Protein AF-A0A3N8LEE8-F1 (afdb_monomer_lite)

pLDDT: mean 78.78, std 14.68, range [38.88, 95.44]

Structure (mmCIF, N/CA/C/O backbone):
data_AF-A0A3N8LEE8-F1
#
_entry.id   AF-A0A3N8LEE8-F1
#
loop_
_atom_site.group_PDB
_atom_site.id
_atom_site.type_symbol
_atom_site.label_atom_id
_atom_site.label_alt_id
_atom_site.label_comp_id
_atom_site.label_asym_id
_atom_site.label_entity_id
_atom_site.label_seq_id
_atom_site.pdbx_PDB_ins_code
_atom_site.Cartn_x
_atom_site.C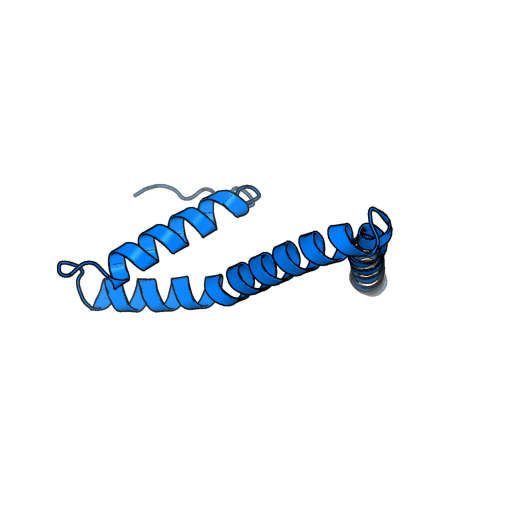artn_y
_atom_site.Cartn_z
_atom_site.occupancy
_atom_site.B_iso_or_equiv
_atom_site.auth_seq_id
_atom_site.auth_comp_id
_atom_site.auth_asym_id
_atom_site.auth_atom_id
_atom_site.pdbx_PDB_model_num
ATOM 1 N N . ARG A 1 1 ? 7.770 1.035 31.509 1.00 38.88 1 ARG A N 1
ATOM 2 C CA . ARG A 1 1 ? 7.560 2.015 30.415 1.00 38.88 1 ARG A CA 1
ATOM 3 C C . ARG A 1 1 ? 8.621 1.762 29.354 1.00 38.88 1 ARG A C 1
ATOM 5 O O . ARG A 1 1 ? 9.785 2.000 29.633 1.00 38.88 1 ARG A O 1
ATOM 12 N N . LEU A 1 2 ? 8.249 1.188 28.209 1.00 45.47 2 LEU A N 1
ATOM 13 C CA . LEU A 1 2 ? 9.185 0.937 27.110 1.00 45.47 2 LEU A CA 1
ATOM 14 C C . LEU A 1 2 ? 9.510 2.265 26.421 1.00 45.47 2 LEU A C 1
ATOM 16 O O . LEU A 1 2 ? 8.615 2.977 25.974 1.00 45.47 2 LEU A O 1
ATOM 20 N N . ILE A 1 3 ? 10.794 2.601 26.398 1.00 58.88 3 ILE A N 1
ATOM 21 C CA . ILE A 1 3 ? 11.341 3.769 25.715 1.00 58.88 3 ILE A CA 1
ATOM 22 C C . ILE A 1 3 ? 11.219 3.504 24.211 1.00 58.88 3 ILE A C 1
ATOM 24 O O . ILE A 1 3 ? 11.979 2.716 23.650 1.00 58.88 3 ILE A O 1
ATOM 28 N N . GLN A 1 4 ? 10.236 4.129 23.556 1.00 54.16 4 GLN A N 1
ATOM 29 C CA . GLN A 1 4 ? 10.176 4.166 22.097 1.00 54.16 4 GLN A CA 1
ATOM 30 C C . GLN A 1 4 ? 11.290 5.081 21.599 1.00 54.16 4 GLN A C 1
ATOM 32 O O . GLN A 1 4 ? 11.211 6.304 21.691 1.00 54.16 4 GLN A O 1
ATOM 37 N N . ARG A 1 5 ? 12.357 4.474 21.090 1.00 53.69 5 ARG A N 1
ATOM 38 C CA . ARG A 1 5 ? 13.375 5.184 20.325 1.00 53.69 5 ARG A CA 1
ATOM 39 C C . ARG A 1 5 ? 12.772 5.466 18.941 1.00 53.69 5 ARG A C 1
ATOM 41 O O . ARG A 1 5 ? 12.300 4.511 18.322 1.00 53.69 5 ARG A O 1
ATOM 48 N N . PRO A 1 6 ? 12.766 6.713 18.439 1.00 51.00 6 PRO A N 1
ATOM 49 C CA . PRO A 1 6 ? 12.350 7.004 17.075 1.00 51.00 6 PRO A CA 1
ATOM 50 C C . PRO A 1 6 ? 13.475 6.545 16.143 1.00 51.00 6 PRO A C 1
ATOM 52 O O . PRO A 1 6 ? 14.247 7.342 15.621 1.00 51.00 6 PRO A O 1
ATOM 55 N N . GLY A 1 7 ? 13.631 5.229 15.987 1.00 51.81 7 GLY A N 1
ATOM 56 C CA . GLY A 1 7 ? 14.258 4.710 14.783 1.00 51.81 7 GLY A CA 1
ATOM 57 C C . GLY A 1 7 ? 13.368 5.172 13.644 1.00 51.81 7 GLY A C 1
ATOM 58 O O . GLY A 1 7 ? 12.166 4.923 13.707 1.00 51.81 7 GLY A O 1
ATOM 59 N N . VAL A 1 8 ? 13.920 5.910 12.681 1.00 53.78 8 VAL A N 1
ATOM 60 C CA . VAL A 1 8 ? 13.222 6.252 11.437 1.00 53.78 8 VAL A CA 1
ATOM 61 C C . VAL A 1 8 ? 12.609 4.946 10.925 1.00 53.78 8 VAL A C 1
ATOM 63 O O . VAL A 1 8 ? 13.377 4.047 10.585 1.00 53.78 8 VAL A O 1
ATOM 66 N N . PRO A 1 9 ? 11.277 4.755 10.983 1.00 45.06 9 PRO A N 1
ATOM 67 C CA . PRO A 1 9 ? 10.699 3.439 10.776 1.00 45.06 9 PRO A CA 1
ATOM 68 C C . PRO A 1 9 ? 10.808 3.098 9.293 1.00 45.06 9 PRO A C 1
ATOM 70 O O . PRO A 1 9 ? 9.987 3.503 8.481 1.00 45.06 9 PRO A O 1
ATOM 73 N N . ASN A 1 10 ? 11.848 2.370 8.918 1.00 47.59 10 ASN A N 1
ATOM 74 C CA . ASN A 1 10 ? 11.995 1.770 7.596 1.00 47.59 10 ASN A CA 1
ATOM 75 C C . ASN A 1 10 ? 11.563 0.289 7.594 1.00 47.59 10 ASN A C 1
ATOM 77 O O . ASN A 1 10 ? 11.600 -0.371 6.564 1.00 47.59 10 ASN A O 1
ATOM 81 N N . THR A 1 11 ? 11.071 -0.218 8.730 1.00 48.84 11 THR A N 1
ATOM 82 C CA . THR A 1 11 ? 10.445 -1.544 8.919 1.00 48.84 11 THR A CA 1
ATOM 83 C C . THR A 1 11 ? 8.909 -1.501 8.834 1.00 48.84 11 THR A C 1
ATOM 85 O O . THR A 1 11 ? 8.208 -2.408 9.289 1.00 48.84 11 THR A O 1
ATOM 88 N N . VAL A 1 12 ? 8.369 -0.433 8.238 1.00 51.50 12 VAL A N 1
ATOM 89 C CA . VAL A 1 12 ? 6.929 -0.123 8.172 1.00 51.50 12 VAL A CA 1
ATOM 90 C C . VAL A 1 12 ? 6.122 -1.192 7.443 1.00 51.50 12 VAL A C 1
ATOM 92 O O . VAL A 1 12 ? 4.956 -1.397 7.771 1.00 51.50 12 VAL A O 1
ATOM 95 N N . MET A 1 13 ? 6.729 -1.924 6.510 1.00 67.25 13 MET A N 1
ATOM 96 C CA . MET A 1 13 ? 5.991 -2.904 5.719 1.00 67.25 13 MET A CA 1
ATOM 97 C C . MET A 1 13 ? 5.539 -4.122 6.542 1.00 67.25 13 MET A C 1
ATOM 99 O O . MET A 1 13 ? 4.471 -4.659 6.278 1.00 67.25 13 MET A O 1
ATOM 103 N N . THR A 1 14 ? 6.279 -4.520 7.581 1.00 71.88 14 THR A N 1
ATOM 104 C CA . THR A 1 14 ? 5.874 -5.635 8.459 1.00 71.88 14 THR A CA 1
ATOM 105 C C . THR A 1 14 ? 5.161 -5.135 9.714 1.00 71.88 14 THR A C 1
ATOM 107 O O . THR A 1 14 ? 4.181 -5.735 10.146 1.00 71.88 14 THR A O 1
ATOM 110 N N . GLY A 1 15 ? 5.614 -4.015 10.292 1.00 69.56 15 GLY A N 1
ATOM 111 C CA . GLY A 1 15 ? 5.049 -3.463 11.529 1.00 69.56 15 GLY A CA 1
ATOM 112 C C . GLY A 1 15 ? 3.598 -3.000 11.384 1.00 69.56 15 GLY A C 1
ATOM 113 O O . GLY A 1 15 ? 2.749 -3.414 12.172 1.00 69.56 15 GLY A O 1
ATOM 114 N N . ASN A 1 16 ? 3.294 -2.207 10.350 1.00 75.69 16 ASN A N 1
ATOM 115 C CA . ASN A 1 16 ? 1.931 -1.711 10.132 1.00 75.69 16 ASN A CA 1
ATOM 116 C C . ASN A 1 16 ? 0.978 -2.843 9.735 1.00 75.69 16 ASN A C 1
ATOM 118 O O . ASN A 1 16 ? -0.170 -2.858 10.162 1.00 75.69 16 ASN A O 1
ATOM 122 N N . VAL A 1 17 ? 1.450 -3.826 8.964 1.00 77.12 17 VAL A N 1
ATOM 123 C CA . VAL A 1 17 ? 0.617 -4.968 8.559 1.00 77.12 17 VAL A CA 1
ATOM 124 C C . VAL A 1 17 ? 0.282 -5.852 9.760 1.00 77.12 17 VAL A C 1
ATOM 126 O O . VAL A 1 17 ? -0.884 -6.186 9.958 1.00 77.12 17 VAL A O 1
ATOM 129 N N . THR A 1 18 ? 1.257 -6.164 10.618 1.00 82.06 18 THR A N 1
ATOM 130 C CA . THR A 1 18 ? 0.997 -6.907 11.862 1.00 82.06 18 THR A CA 1
ATOM 131 C C . THR A 1 18 ? 0.036 -6.146 12.774 1.00 82.06 18 THR A C 1
ATOM 133 O O . THR A 1 18 ? -0.893 -6.741 13.312 1.00 82.06 18 THR A O 1
ATOM 136 N N . GLN A 1 19 ? 0.206 -4.828 12.914 1.00 79.69 19 GLN A N 1
ATOM 137 C CA . GLN A 1 19 ? -0.715 -3.992 13.688 1.00 79.69 19 GLN A CA 1
ATOM 138 C C . GLN A 1 19 ? -2.131 -3.997 13.108 1.00 79.69 19 GLN A C 1
ATOM 140 O O . GLN A 1 19 ? -3.082 -4.115 13.869 1.00 79.69 19 GLN A O 1
ATOM 145 N N . ALA A 1 20 ? -2.284 -3.955 11.782 1.00 81.81 20 ALA A N 1
ATOM 146 C CA . ALA A 1 20 ? -3.591 -4.0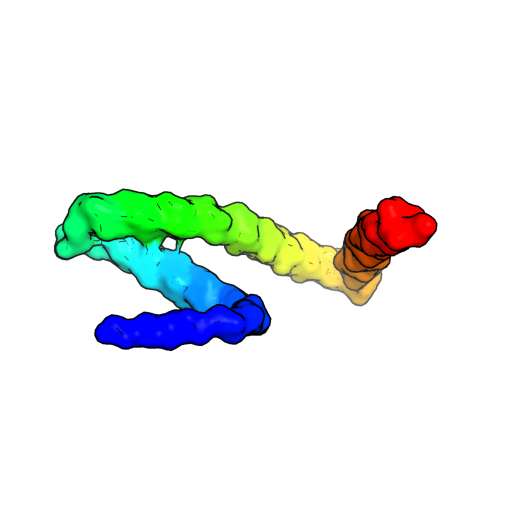55 11.140 1.00 81.81 20 ALA A CA 1
ATOM 147 C C . ALA A 1 20 ? -4.276 -5.406 11.414 1.00 81.81 20 ALA A C 1
ATOM 149 O O . ALA A 1 20 ? -5.487 -5.442 11.626 1.00 81.81 20 ALA A O 1
ATOM 150 N N . ILE A 1 21 ? -3.517 -6.507 11.445 1.00 84.81 21 ILE A N 1
ATOM 151 C CA . ILE A 1 21 ? -4.046 -7.835 11.796 1.00 84.81 21 ILE A CA 1
ATOM 152 C C . ILE A 1 21 ? -4.479 -7.872 13.267 1.00 84.81 21 ILE A C 1
ATOM 154 O O . ILE A 1 21 ? -5.572 -8.348 13.563 1.00 84.81 21 ILE A O 1
ATOM 158 N N . LEU A 1 22 ? -3.659 -7.346 14.182 1.00 85.00 22 LEU A N 1
ATOM 159 C CA . LEU A 1 22 ? -3.999 -7.272 15.607 1.00 85.00 22 LEU A CA 1
ATOM 160 C C . LEU A 1 22 ? -5.240 -6.403 15.848 1.00 85.00 22 LEU A C 1
ATOM 162 O O . LEU A 1 22 ? -6.159 -6.840 16.533 1.00 85.00 22 LEU A O 1
ATOM 166 N N . ASP A 1 23 ? -5.314 -5.233 15.208 1.00 82.38 23 ASP A N 1
ATOM 167 C CA . ASP A 1 23 ? -6.483 -4.354 15.275 1.00 82.38 23 ASP A CA 1
ATOM 168 C C . ASP A 1 23 ? -7.738 -5.071 14.738 1.00 82.38 23 ASP A C 1
ATOM 170 O O . ASP A 1 23 ? -8.817 -4.947 15.315 1.00 82.38 23 ASP A O 1
ATOM 174 N N . MET A 1 24 ? -7.622 -5.863 13.663 1.00 85.00 24 MET A N 1
ATOM 175 C CA . MET A 1 24 ? -8.732 -6.679 13.158 1.00 85.00 24 MET A CA 1
ATOM 176 C C . MET A 1 24 ? -9.172 -7.730 14.185 1.00 85.00 24 MET A C 1
ATOM 178 O O . MET A 1 24 ? -10.370 -7.877 14.417 1.00 85.00 24 MET A O 1
ATOM 182 N N . VAL A 1 25 ? -8.238 -8.437 14.826 1.00 86.50 25 VAL A N 1
ATOM 183 C CA . VAL A 1 25 ? -8.563 -9.417 15.876 1.00 86.50 25 VAL A CA 1
ATOM 184 C C . VAL A 1 25 ? -9.267 -8.738 17.050 1.00 86.50 25 VAL A C 1
ATOM 186 O O . VAL A 1 25 ? -10.312 -9.222 17.484 1.00 86.50 25 VAL A O 1
ATOM 189 N N . ASP A 1 26 ? -8.779 -7.582 17.500 1.00 84.62 26 ASP A N 1
ATOM 190 C CA . ASP A 1 26 ? -9.405 -6.799 18.572 1.00 84.62 26 ASP A CA 1
ATOM 191 C C . ASP A 1 26 ? -10.826 -6.334 18.198 1.00 84.62 26 ASP A C 1
ATOM 193 O O . ASP A 1 26 ? -11.714 -6.295 19.056 1.00 84.62 26 ASP A O 1
ATOM 197 N N . ILE A 1 27 ? -11.077 -6.044 16.915 1.00 81.75 27 ILE A N 1
ATOM 198 C CA . ILE A 1 27 ? -12.402 -5.698 16.376 1.00 81.75 27 ILE A CA 1
ATOM 199 C C . ILE A 1 27 ? -13.340 -6.906 16.275 1.00 81.75 27 ILE A C 1
ATOM 201 O O . ILE A 1 27 ? -14.553 -6.717 16.264 1.00 81.75 27 ILE A O 1
ATOM 205 N N . VAL A 1 28 ? -12.857 -8.141 16.173 1.00 87.31 28 VAL A N 1
ATOM 206 C CA . VAL A 1 28 ? -13.740 -9.320 16.038 1.00 87.31 28 VAL A CA 1
ATOM 207 C C . VAL A 1 28 ? -13.915 -10.042 17.377 1.00 87.31 28 VAL A C 1
ATOM 209 O O . VAL A 1 28 ? -14.976 -10.607 17.634 1.00 87.31 28 VAL A O 1
ATOM 212 N N . SER A 1 29 ? -12.936 -9.949 18.277 1.00 87.31 29 SER A N 1
ATOM 213 C CA . SER A 1 29 ? -12.931 -10.663 19.554 1.00 87.31 29 SER A CA 1
ATOM 214 C C . SER A 1 29 ? -13.995 -10.142 20.532 1.00 87.31 29 SER A C 1
ATOM 216 O O . SER A 1 29 ? -14.094 -8.941 20.796 1.00 87.31 29 SER A O 1
ATOM 218 N N . ALA A 1 30 ? -14.808 -11.053 21.077 1.00 73.31 30 ALA A N 1
ATOM 219 C CA . ALA A 1 30 ? -15.952 -10.737 21.941 1.00 73.31 30 ALA A CA 1
ATOM 220 C C . ALA A 1 30 ? -15.559 -10.232 23.346 1.00 73.31 30 ALA A C 1
ATOM 222 O O . ALA A 1 30 ? -16.389 -9.655 24.038 1.00 73.31 30 ALA A O 1
ATOM 223 N N . GLY A 1 31 ? -14.305 -10.441 23.764 1.00 79.06 31 GLY A N 1
ATOM 224 C CA . GLY A 1 31 ? -13.785 -10.012 25.070 1.00 79.06 31 GLY A CA 1
ATOM 225 C C . GLY A 1 31 ? -13.118 -8.632 25.081 1.00 79.06 31 GLY A C 1
ATOM 226 O O . GLY A 1 31 ? -12.635 -8.199 26.125 1.00 79.06 31 GLY A O 1
ATOM 227 N N . THR A 1 32 ? -13.041 -7.946 23.938 1.00 81.06 32 THR A N 1
ATOM 228 C CA . THR A 1 32 ? -12.344 -6.659 23.824 1.00 81.06 32 THR A CA 1
ATOM 229 C C . THR A 1 32 ? -13.207 -5.522 24.361 1.00 81.06 32 THR A C 1
ATOM 231 O O . THR A 1 32 ? -14.329 -5.327 23.900 1.00 81.06 32 THR A O 1
ATOM 234 N N . ALA A 1 33 ? -12.664 -4.723 25.285 1.00 84.12 33 ALA A N 1
ATOM 235 C CA . ALA A 1 33 ? -13.336 -3.527 25.790 1.00 84.12 33 ALA A CA 1
ATOM 236 C C . ALA A 1 33 ? -13.676 -2.542 24.654 1.00 84.12 33 ALA A C 1
ATOM 238 O O . ALA A 1 33 ? -12.852 -2.299 23.765 1.00 84.12 33 ALA A O 1
ATOM 239 N N . ASP A 1 34 ? -14.853 -1.914 24.712 1.00 79.50 34 ASP A N 1
ATOM 240 C CA . ASP A 1 34 ? -15.363 -1.043 23.639 1.00 79.50 34 ASP A CA 1
ATOM 241 C C . ASP A 1 34 ? -14.416 0.113 23.280 1.00 79.50 34 ASP A C 1
ATOM 243 O O . ASP A 1 34 ? -14.275 0.476 22.110 1.00 79.50 34 ASP A O 1
ATOM 247 N N . SER A 1 35 ? -13.702 0.660 24.269 1.00 80.62 35 SER A N 1
ATOM 248 C CA . SER A 1 35 ? -12.707 1.721 24.064 1.00 80.62 35 SER A CA 1
ATOM 249 C C . SER A 1 35 ? -11.503 1.258 23.234 1.00 80.62 35 SER A C 1
ATOM 251 O O . SER A 1 35 ? -11.003 2.007 22.391 1.00 80.62 35 SER A O 1
ATOM 253 N N . VAL A 1 36 ? -11.064 0.012 23.425 1.00 78.19 36 VAL A N 1
ATOM 254 C CA . VAL A 1 36 ? -9.961 -0.610 22.678 1.00 78.19 36 VAL A CA 1
ATOM 255 C C . VAL A 1 36 ? -10.416 -0.939 21.258 1.00 78.19 36 VAL A C 1
ATOM 257 O O . VAL A 1 36 ? -9.732 -0.597 20.294 1.00 78.19 36 VAL A O 1
ATOM 260 N N . ARG A 1 37 ? -11.624 -1.491 21.113 1.00 81.12 37 ARG A N 1
ATOM 261 C CA . ARG A 1 37 ? -12.249 -1.805 19.821 1.00 81.12 37 ARG A CA 1
ATOM 262 C C . ARG A 1 37 ? -12.448 -0.558 18.947 1.00 81.12 37 ARG A C 1
ATOM 264 O O . ARG A 1 37 ? -12.169 -0.593 17.746 1.00 81.12 37 ARG A O 1
ATOM 271 N N . ALA A 1 38 ? -12.883 0.560 19.530 1.00 80.88 38 ALA A N 1
ATOM 272 C CA . ALA A 1 38 ? -13.034 1.828 18.812 1.00 80.88 38 ALA A CA 1
ATOM 273 C C . ALA A 1 38 ? -11.683 2.386 18.324 1.00 80.88 38 ALA A C 1
ATOM 275 O O . ALA A 1 38 ? -11.565 2.819 17.173 1.00 80.88 38 ALA A O 1
ATOM 276 N N . ALA A 1 39 ? -10.650 2.333 19.172 1.00 81.31 39 ALA A N 1
ATOM 277 C CA . ALA A 1 39 ? -9.302 2.768 18.815 1.00 81.31 39 ALA A CA 1
ATOM 278 C C . ALA A 1 39 ? -8.682 1.891 17.710 1.00 81.31 39 ALA A C 1
ATOM 280 O O . ALA A 1 39 ? -8.116 2.432 16.755 1.00 81.31 39 ALA A O 1
ATOM 281 N N . ALA A 1 40 ? -8.843 0.568 17.803 1.00 80.25 40 ALA A N 1
ATOM 282 C CA . ALA A 1 40 ? -8.409 -0.391 16.788 1.00 80.25 40 ALA A CA 1
ATOM 283 C C . ALA A 1 40 ? -9.090 -0.118 15.438 1.00 80.25 40 ALA A C 1
ATOM 285 O O . ALA A 1 40 ? -8.424 0.011 14.412 1.00 80.25 40 ALA A O 1
ATOM 286 N N . ARG A 1 41 ? -10.412 0.105 15.423 1.00 80.75 41 ARG A N 1
ATOM 287 C CA . ARG A 1 41 ? -11.154 0.411 14.187 1.00 80.75 41 ARG A CA 1
ATOM 288 C C . ARG A 1 41 ? -10.700 1.708 13.522 1.00 80.75 41 ARG A C 1
ATOM 290 O O . ARG A 1 41 ? -10.589 1.760 12.297 1.00 80.75 41 ARG A O 1
ATOM 297 N N . ALA A 1 42 ? -10.395 2.736 14.311 1.00 82.25 42 ALA A N 1
ATOM 298 C CA . ALA A 1 42 ? -9.869 3.996 13.791 1.00 82.25 42 ALA A CA 1
ATOM 299 C C . ALA A 1 42 ? -8.463 3.845 13.178 1.00 82.25 42 ALA A C 1
ATOM 301 O O . ALA A 1 42 ? -8.147 4.522 12.199 1.00 82.25 42 ALA A O 1
ATOM 302 N N . ARG A 1 43 ? -7.612 2.975 13.735 1.00 79.19 43 ARG A N 1
ATOM 303 C CA . ARG A 1 43 ? -6.265 2.690 13.209 1.00 79.19 43 ARG A CA 1
ATOM 304 C C . ARG A 1 43 ? -6.316 1.806 11.971 1.00 79.19 43 ARG A C 1
ATOM 306 O O . ARG A 1 43 ? -5.753 2.178 10.942 1.00 79.19 43 ARG A O 1
ATOM 313 N N . PHE A 1 44 ? -7.072 0.716 12.033 1.00 82.00 44 PHE A N 1
ATOM 314 C CA . PHE A 1 44 ? -7.315 -0.179 10.908 1.00 82.00 44 PHE A CA 1
ATOM 315 C C . PHE A 1 44 ? -7.890 0.576 9.700 1.00 82.00 44 PHE A C 1
ATOM 317 O O . PHE A 1 44 ? -7.406 0.429 8.578 1.00 82.00 44 PHE A O 1
ATOM 324 N N . GLY A 1 45 ? -8.841 1.486 9.938 1.00 80.31 45 GLY A N 1
ATOM 325 C CA . GLY A 1 45 ? -9.407 2.350 8.901 1.00 80.31 45 GLY A CA 1
ATOM 326 C C . GLY A 1 45 ? -8.385 3.257 8.205 1.00 80.31 45 GLY A C 1
ATOM 327 O O . GLY A 1 45 ? -8.537 3.528 7.019 1.00 80.31 45 GLY A O 1
ATOM 328 N N . LYS A 1 46 ? -7.316 3.686 8.891 1.00 80.19 46 LYS A N 1
ATOM 329 C CA . LYS A 1 46 ? -6.232 4.487 8.286 1.00 80.19 46 LYS A CA 1
ATOM 330 C C . LYS A 1 46 ? -5.277 3.645 7.442 1.00 80.19 46 LYS A C 1
ATOM 332 O O . LYS A 1 46 ? -4.677 4.169 6.510 1.00 80.19 46 LYS A O 1
ATOM 337 N N . MET A 1 47 ? -5.129 2.360 7.760 1.00 80.50 47 MET A N 1
ATOM 338 C CA . MET A 1 47 ? -4.273 1.436 7.007 1.00 80.50 47 MET A CA 1
ATOM 339 C C . MET A 1 47 ? -4.984 0.843 5.785 1.00 80.50 47 MET A C 1
ATOM 341 O O . MET A 1 47 ? -4.333 0.531 4.788 1.00 80.50 47 MET A O 1
ATOM 345 N N . MET A 1 48 ? -6.317 0.753 5.822 1.00 81.62 48 MET A N 1
ATOM 346 C CA . MET A 1 48 ? -7.130 0.165 4.755 1.00 81.62 48 MET A CA 1
ATOM 347 C C . MET A 1 48 ? -6.860 0.732 3.353 1.00 81.62 48 MET A C 1
ATOM 349 O O . MET A 1 48 ? -6.703 -0.071 2.435 1.00 81.62 48 MET A O 1
ATOM 353 N N . PRO A 1 49 ? -6.766 2.063 3.139 1.00 84.00 49 PRO A N 1
ATOM 354 C CA . PRO A 1 49 ? -6.550 2.605 1.801 1.00 84.00 49 PRO A CA 1
ATOM 355 C C . PRO A 1 49 ? -5.230 2.128 1.192 1.00 84.00 49 PRO A C 1
ATOM 357 O O . PRO A 1 49 ? -5.191 1.785 0.015 1.00 84.00 49 PRO A O 1
ATOM 360 N N . ALA A 1 50 ? -4.168 2.037 2.000 1.00 83.50 50 ALA A N 1
ATOM 361 C CA . ALA A 1 50 ? -2.870 1.540 1.554 1.00 83.50 50 ALA A CA 1
ATOM 362 C C . ALA A 1 50 ? -2.920 0.041 1.213 1.00 83.50 50 ALA A C 1
ATOM 364 O O . ALA A 1 50 ? -2.400 -0.368 0.177 1.00 83.50 50 ALA A O 1
ATOM 365 N N . ILE A 1 51 ? -3.590 -0.766 2.045 1.00 83.19 51 ILE A N 1
ATOM 366 C CA . ILE A 1 51 ? -3.774 -2.208 1.807 1.00 83.19 51 ILE A CA 1
ATOM 367 C C . ILE A 1 51 ? -4.559 -2.444 0.510 1.00 83.19 51 ILE A C 1
ATOM 369 O O . ILE A 1 51 ? -4.151 -3.250 -0.325 1.00 83.19 51 ILE A O 1
ATOM 373 N N . VAL A 1 52 ? -5.661 -1.716 0.318 1.00 87.31 52 VAL A N 1
ATOM 374 C CA . VAL A 1 52 ? -6.513 -1.829 -0.874 1.00 87.31 52 VAL A CA 1
ATOM 375 C C . VAL A 1 52 ? -5.767 -1.369 -2.124 1.00 87.31 52 VAL A C 1
ATOM 377 O O . VAL A 1 52 ? -5.777 -2.080 -3.126 1.00 87.31 52 VAL A O 1
ATOM 380 N N . ALA A 1 53 ? -5.070 -0.231 -2.071 1.00 88.69 53 ALA A N 1
ATOM 381 C CA . ALA A 1 53 ? -4.278 0.260 -3.196 1.00 88.69 53 ALA A CA 1
ATOM 382 C C . ALA A 1 53 ? -3.179 -0.735 -3.597 1.00 88.69 53 ALA A C 1
ATOM 384 O O . ALA A 1 53 ? -2.995 -1.001 -4.785 1.00 88.69 53 ALA A O 1
ATOM 385 N N . PHE A 1 54 ? -2.493 -1.334 -2.618 1.00 86.19 54 PHE A N 1
ATOM 386 C CA . PHE A 1 54 ? -1.498 -2.373 -2.873 1.00 86.19 54 PHE A CA 1
ATOM 387 C C . PHE A 1 54 ? -2.120 -3.611 -3.523 1.00 86.19 54 PHE A C 1
ATOM 389 O O . PHE A 1 54 ? -1.613 -4.085 -4.537 1.00 86.19 54 PHE A O 1
ATOM 396 N N . ALA A 1 55 ? -3.232 -4.114 -2.980 1.00 89.12 55 ALA A N 1
ATOM 397 C CA . ALA A 1 55 ? -3.913 -5.284 -3.525 1.00 89.12 55 ALA A CA 1
ATOM 398 C C . ALA A 1 55 ? -4.370 -5.050 -4.975 1.00 89.12 55 ALA A C 1
ATOM 400 O O . ALA A 1 55 ? -4.127 -5.890 -5.841 1.00 89.12 55 ALA A O 1
ATOM 401 N N . ILE A 1 56 ? -4.958 -3.883 -5.260 1.00 94.38 56 ILE A N 1
ATOM 402 C CA . ILE A 1 56 ? -5.349 -3.485 -6.619 1.00 94.38 56 ILE A CA 1
ATOM 403 C C . ILE A 1 56 ? -4.120 -3.408 -7.528 1.00 94.38 56 ILE A C 1
ATOM 405 O O . ILE A 1 56 ? -4.143 -3.970 -8.620 1.00 94.38 56 ILE A O 1
ATOM 409 N N . GLY A 1 57 ? -3.038 -2.766 -7.080 1.00 91.69 57 GLY A N 1
ATOM 410 C CA . GLY A 1 57 ? -1.793 -2.664 -7.843 1.00 91.69 57 GLY A CA 1
ATOM 411 C C . GLY A 1 57 ? -1.171 -4.028 -8.151 1.00 91.69 57 GLY A C 1
ATOM 412 O O . GLY A 1 57 ? -0.730 -4.260 -9.274 1.00 91.69 57 GLY A O 1
ATOM 413 N N . ALA A 1 58 ? -1.194 -4.958 -7.195 1.00 91.94 58 ALA A N 1
ATOM 414 C CA . ALA A 1 58 ? -0.689 -6.316 -7.373 1.00 91.94 58 ALA A CA 1
ATOM 415 C C . ALA A 1 58 ? -1.522 -7.109 -8.391 1.00 91.94 58 ALA A C 1
ATOM 417 O O . ALA A 1 58 ? -0.961 -7.727 -9.297 1.00 91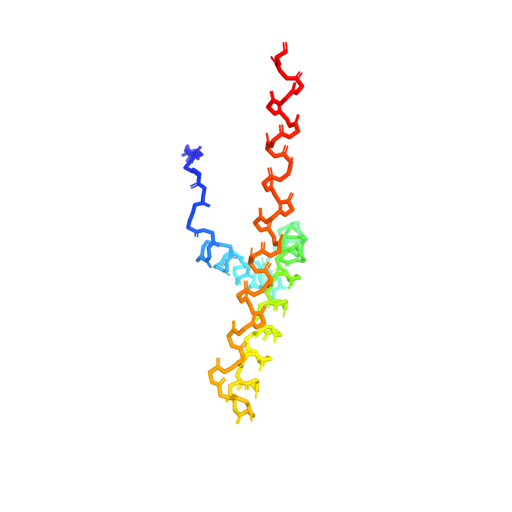.94 58 ALA A O 1
ATOM 418 N N . VAL A 1 59 ? -2.855 -7.051 -8.290 1.00 95.44 59 VAL A N 1
ATOM 419 C CA . VAL A 1 59 ? -3.763 -7.701 -9.251 1.00 95.44 59 VAL A CA 1
ATOM 420 C C . VAL A 1 59 ? -3.601 -7.091 -10.642 1.00 95.44 59 VAL A C 1
ATOM 422 O O . VAL A 1 59 ? -3.445 -7.822 -11.619 1.00 95.44 59 VAL A O 1
ATOM 425 N N . ALA A 1 60 ? -3.570 -5.761 -10.741 1.00 93.62 60 ALA A N 1
ATOM 426 C CA . ALA A 1 60 ? -3.349 -5.060 -12.001 1.00 93.62 60 ALA A CA 1
ATOM 427 C C . ALA A 1 60 ? -1.986 -5.411 -12.616 1.00 93.62 60 ALA A C 1
ATOM 429 O O . ALA A 1 60 ? -1.908 -5.645 -13.818 1.00 93.62 60 ALA A O 1
ATOM 430 N N . GLY A 1 61 ? -0.929 -5.515 -11.805 1.00 91.88 61 GLY A N 1
ATOM 431 C CA . GLY A 1 61 ? 0.399 -5.940 -12.247 1.00 91.88 61 GLY A CA 1
ATOM 432 C C . GLY A 1 61 ? 0.420 -7.382 -12.755 1.00 91.88 61 GLY A C 1
ATOM 433 O O . GLY A 1 61 ? 0.985 -7.645 -13.814 1.00 91.88 61 GLY A O 1
ATOM 434 N N . ALA A 1 62 ? -0.248 -8.305 -12.057 1.00 93.38 62 ALA A N 1
ATOM 435 C CA . ALA A 1 62 ? -0.369 -9.698 -12.485 1.00 93.38 62 ALA A CA 1
ATOM 436 C C . ALA A 1 62 ? -1.126 -9.826 -13.819 1.00 93.38 62 ALA A C 1
ATOM 438 O O . ALA A 1 62 ? -0.670 -10.522 -14.729 1.00 93.38 62 ALA A O 1
ATOM 439 N N . LEU A 1 63 ? -2.249 -9.114 -13.964 1.00 94.81 63 LEU A N 1
ATOM 440 C CA . LEU A 1 63 ? -3.017 -9.064 -15.213 1.00 94.81 63 LEU A CA 1
ATOM 441 C C . LEU A 1 63 ? -2.222 -8.386 -16.337 1.00 94.81 63 LEU A C 1
ATOM 443 O O . LEU A 1 63 ? -2.163 -8.901 -17.452 1.00 94.81 63 LE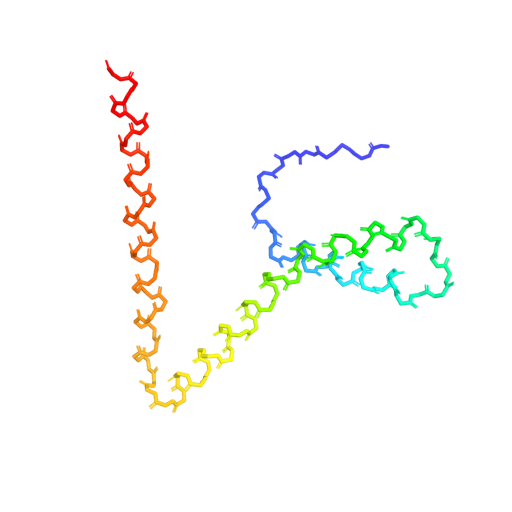U A O 1
ATOM 447 N N . GLY A 1 64 ? -1.549 -7.274 -16.040 1.00 92.50 64 GLY A N 1
ATOM 448 C CA . GLY A 1 64 ? -0.668 -6.581 -16.975 1.00 92.50 64 GLY A CA 1
ATOM 449 C C . GLY A 1 64 ? 0.434 -7.503 -17.487 1.00 92.50 64 GLY A C 1
ATOM 450 O O . GLY A 1 64 ? 0.599 -7.657 -18.694 1.00 92.50 64 GLY A O 1
ATOM 451 N N . PHE A 1 65 ? 1.124 -8.210 -16.592 1.00 92.69 65 PHE A N 1
ATOM 452 C CA . PHE A 1 65 ? 2.138 -9.183 -16.987 1.00 92.69 65 PHE A CA 1
ATOM 453 C C . PHE A 1 65 ? 1.549 -10.315 -17.837 1.00 92.69 65 PHE A C 1
ATOM 455 O O . PHE A 1 65 ? 2.140 -10.714 -18.839 1.00 92.69 65 PHE A O 1
ATOM 462 N N . ARG A 1 66 ? 0.350 -10.802 -17.499 1.00 94.38 66 ARG A N 1
ATOM 463 C CA . ARG A 1 66 ? -0.320 -11.861 -18.265 1.00 94.38 66 ARG A CA 1
ATOM 464 C C . ARG A 1 66 ? -0.658 -11.454 -19.704 1.00 94.38 66 ARG A C 1
ATOM 466 O O . ARG A 1 66 ? -0.647 -12.332 -20.573 1.00 94.38 66 ARG A O 1
ATOM 473 N N . HIS A 1 67 ? -0.987 -10.183 -19.943 1.00 92.69 67 HIS A N 1
ATOM 474 C CA . HIS A 1 67 ? -1.452 -9.683 -21.244 1.00 92.69 67 HIS A CA 1
ATOM 475 C C . HIS A 1 67 ? -0.356 -9.033 -22.097 1.00 92.69 67 HIS A C 1
ATOM 477 O O . HIS A 1 67 ? -0.341 -9.241 -23.307 1.00 92.69 67 HIS A O 1
ATOM 483 N N . ILE A 1 68 ? 0.549 -8.262 -21.489 1.00 93.12 68 ILE A N 1
ATOM 484 C CA . ILE A 1 68 ? 1.589 -7.491 -22.195 1.00 93.12 68 ILE A CA 1
ATOM 485 C C . ILE A 1 68 ? 3.015 -7.846 -21.736 1.00 93.12 68 ILE A C 1
ATOM 487 O O . ILE A 1 68 ? 3.988 -7.245 -22.191 1.00 93.12 68 ILE A O 1
ATOM 491 N N . GLY A 1 69 ? 3.169 -8.847 -20.862 1.00 90.69 69 GLY A N 1
ATOM 492 C CA . GLY A 1 69 ? 4.468 -9.344 -20.414 1.00 90.69 69 GLY A CA 1
ATOM 493 C C . GLY A 1 69 ? 5.255 -8.304 -19.620 1.00 90.69 69 GLY A C 1
ATOM 494 O O . GLY A 1 69 ? 4.707 -7.526 -18.839 1.00 90.69 69 GLY A O 1
ATOM 495 N N . PHE A 1 70 ? 6.568 -8.267 -19.844 1.00 89.50 70 PHE A N 1
ATOM 496 C CA . PHE A 1 70 ? 7.470 -7.329 -19.171 1.00 89.50 70 PHE A CA 1
ATOM 497 C C . PHE A 1 70 ? 7.174 -5.853 -19.474 1.00 89.50 70 PHE A C 1
ATOM 499 O O . PHE A 1 70 ? 7.553 -4.995 -18.682 1.00 89.50 70 PHE A O 1
ATOM 506 N N . TRP A 1 71 ? 6.444 -5.532 -20.547 1.00 90.81 71 TRP A N 1
ATOM 507 C CA . TRP A 1 71 ? 6.056 -4.149 -20.846 1.00 90.81 71 TRP A CA 1
ATOM 508 C C . TRP A 1 71 ? 5.175 -3.522 -19.756 1.00 90.81 71 TRP A C 1
ATOM 510 O O . TRP A 1 71 ? 5.181 -2.302 -19.600 1.00 90.81 71 TRP A O 1
ATOM 520 N N . ALA A 1 72 ? 4.498 -4.333 -18.933 1.00 89.81 72 ALA A N 1
ATOM 521 C CA . ALA A 1 72 ? 3.751 -3.857 -17.770 1.00 89.81 72 ALA A CA 1
ATOM 522 C C . ALA A 1 72 ? 4.620 -3.087 -16.755 1.00 89.81 72 ALA A C 1
ATOM 524 O O . ALA A 1 72 ? 4.087 -2.260 -16.019 1.00 89.81 72 ALA A O 1
ATOM 525 N N . LEU A 1 73 ? 5.944 -3.303 -16.737 1.00 90.19 73 LEU A N 1
ATOM 526 C CA . LEU A 1 73 ? 6.886 -2.579 -15.871 1.00 90.19 73 LEU A CA 1
ATOM 527 C C . LEU A 1 73 ? 7.083 -1.112 -16.269 1.00 90.19 73 LEU A C 1
ATOM 529 O O . LEU A 1 73 ? 7.523 -0.322 -15.434 1.00 90.19 73 LEU A O 1
ATOM 533 N N . LEU A 1 74 ? 6.729 -0.717 -17.496 1.00 92.94 74 LEU A N 1
ATOM 534 C CA . LEU A 1 74 ? 6.799 0.690 -17.889 1.00 92.94 74 LEU A CA 1
ATOM 535 C C . LEU A 1 74 ? 5.850 1.554 -17.060 1.00 92.94 74 LEU A C 1
ATOM 537 O O . LEU A 1 74 ? 6.220 2.658 -16.685 1.00 92.94 74 LEU A O 1
ATOM 541 N N . ALA A 1 75 ? 4.665 1.047 -16.712 1.00 92.00 75 ALA A N 1
ATOM 542 C CA . ALA A 1 75 ? 3.705 1.793 -15.902 1.00 92.00 75 ALA A CA 1
ATOM 543 C C . ALA A 1 75 ? 4.277 2.210 -14.525 1.00 92.00 75 ALA A C 1
ATOM 545 O O . ALA A 1 75 ? 4.317 3.413 -14.251 1.00 92.00 75 ALA A O 1
ATOM 546 N N . PRO A 1 76 ? 4.780 1.292 -13.668 1.00 91.88 76 PRO A N 1
ATOM 547 C CA . PRO A 1 76 ? 5.411 1.684 -12.412 1.00 91.88 76 PRO A CA 1
ATOM 548 C C . PRO A 1 76 ? 6.716 2.466 -12.622 1.00 91.88 76 PRO A C 1
ATOM 550 O O . PRO A 1 76 ? 6.983 3.382 -11.848 1.00 91.88 76 PRO A O 1
ATOM 553 N N . ALA A 1 77 ? 7.505 2.185 -13.667 1.00 93.12 77 ALA A N 1
ATOM 554 C CA . ALA A 1 77 ? 8.724 2.949 -13.951 1.00 93.12 77 ALA A CA 1
ATOM 555 C C . ALA A 1 77 ? 8.424 4.423 -14.284 1.00 93.12 77 ALA A C 1
ATOM 557 O O . ALA A 1 77 ? 9.042 5.324 -13.717 1.00 93.12 77 ALA A O 1
ATOM 558 N N . CYS A 1 78 ? 7.437 4.679 -15.146 1.00 94.88 78 CYS A N 1
ATOM 559 C CA . CYS A 1 78 ? 6.980 6.027 -15.476 1.00 94.88 78 CYS A CA 1
ATOM 560 C C . CYS A 1 78 ? 6.388 6.737 -14.254 1.00 94.88 78 CYS A C 1
ATOM 562 O O . CYS A 1 78 ? 6.672 7.914 -14.047 1.00 94.88 78 CYS A O 1
ATOM 564 N N . ALA A 1 79 ? 5.620 6.033 -13.415 1.00 92.25 79 ALA A N 1
ATOM 565 C CA . ALA A 1 79 ? 5.085 6.601 -12.178 1.00 92.25 79 ALA A CA 1
ATOM 566 C C . ALA A 1 79 ? 6.200 7.029 -11.205 1.00 92.25 79 ALA A C 1
ATOM 568 O O . ALA A 1 79 ? 6.136 8.119 -10.639 1.00 92.25 79 ALA A O 1
ATOM 569 N N . LEU A 1 80 ? 7.245 6.210 -11.042 1.00 92.62 80 LEU A N 1
ATOM 570 C CA . LEU A 1 80 ? 8.408 6.551 -10.217 1.00 92.62 80 LEU A CA 1
ATOM 571 C C . LEU A 1 80 ? 9.197 7.730 -10.796 1.00 92.62 80 LEU A C 1
ATOM 573 O O . LEU A 1 80 ? 9.563 8.634 -10.049 1.00 92.62 80 LEU A O 1
ATOM 577 N N . ALA A 1 81 ? 9.422 7.753 -12.111 1.00 94.50 81 ALA A N 1
ATOM 578 C CA . ALA A 1 81 ? 10.098 8.865 -12.780 1.00 94.50 81 ALA A CA 1
ATOM 579 C C . ALA A 1 81 ? 9.322 10.181 -12.613 1.00 94.50 81 ALA A C 1
ATOM 581 O O . ALA A 1 81 ? 9.912 11.215 -12.304 1.00 94.50 81 ALA A O 1
ATOM 582 N N . TRP A 1 82 ? 7.995 10.127 -12.749 1.00 95.44 82 TRP A N 1
ATOM 583 C CA . TRP A 1 82 ? 7.113 11.263 -12.505 1.00 95.44 82 TRP A CA 1
ATOM 584 C C . TRP A 1 82 ? 7.199 11.758 -11.058 1.00 95.44 82 TRP A C 1
ATOM 586 O O . TRP A 1 82 ? 7.436 12.940 -10.824 1.00 95.44 82 TRP A O 1
ATOM 596 N N . LEU A 1 83 ? 7.065 10.859 -10.077 1.00 91.50 83 LEU A N 1
ATOM 597 C CA . LEU A 1 83 ? 7.172 11.213 -8.658 1.00 91.50 83 LEU A CA 1
ATOM 598 C C . LEU A 1 83 ? 8.540 11.811 -8.319 1.00 91.50 83 LEU A C 1
ATOM 600 O O . LEU A 1 83 ? 8.609 12.780 -7.564 1.00 91.50 83 LEU A O 1
ATOM 604 N N . ALA A 1 84 ? 9.615 11.267 -8.886 1.00 91.31 84 ALA A N 1
ATOM 605 C CA . ALA A 1 84 ? 10.961 11.794 -8.710 1.00 91.31 84 ALA A CA 1
ATOM 606 C C . ALA A 1 84 ? 11.101 13.203 -9.303 1.00 91.31 84 ALA A C 1
ATOM 608 O O . ALA A 1 84 ? 11.680 14.075 -8.657 1.00 91.31 84 ALA A O 1
ATOM 609 N N . ALA A 1 85 ? 10.531 13.449 -10.486 1.00 91.94 85 ALA A N 1
ATOM 610 C CA . ALA A 1 85 ? 10.532 14.771 -11.105 1.00 91.94 85 ALA A CA 1
ATOM 611 C C . ALA A 1 85 ? 9.782 15.794 -10.239 1.00 91.94 85 ALA A C 1
ATOM 613 O O . ALA A 1 85 ? 10.353 16.819 -9.875 1.00 91.94 85 ALA A O 1
ATOM 614 N N . VAL A 1 86 ? 8.550 15.477 -9.829 1.00 91.62 86 VAL A N 1
ATOM 615 C CA . VAL A 1 86 ? 7.712 16.372 -9.012 1.00 91.62 86 VAL A CA 1
ATOM 616 C C . VAL A 1 86 ? 8.337 16.635 -7.637 1.00 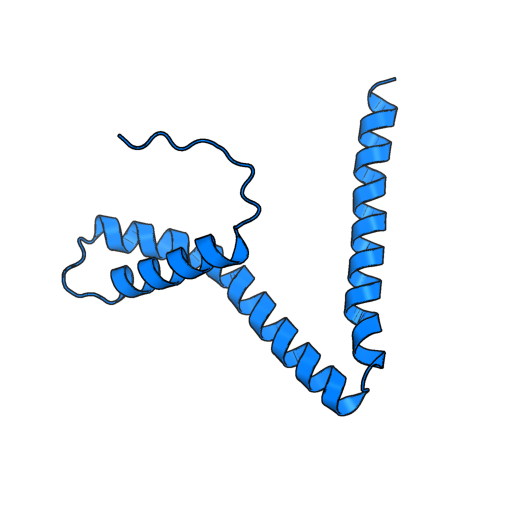91.62 86 VAL A C 1
ATOM 618 O O . VAL A 1 86 ? 8.339 17.766 -7.157 1.00 91.62 86 VAL A O 1
ATOM 621 N N . THR A 1 87 ? 8.908 15.612 -6.996 1.00 88.25 87 THR A N 1
ATOM 622 C CA . THR A 1 87 ? 9.533 15.762 -5.670 1.00 88.25 87 THR A CA 1
ATOM 623 C C . THR A 1 87 ? 10.853 16.532 -5.747 1.00 88.25 87 THR A C 1
ATOM 625 O O . THR A 1 87 ? 11.132 17.366 -4.886 1.00 88.25 87 THR A O 1
ATOM 628 N N . GLY A 1 88 ? 11.644 16.315 -6.803 1.00 74.69 88 GLY A N 1
ATOM 629 C CA . GLY A 1 88 ? 12.883 17.056 -7.038 1.00 74.69 88 GLY A CA 1
ATOM 630 C C . GLY A 1 88 ? 12.652 18.558 -7.228 1.00 74.69 88 GLY A C 1
ATOM 631 O O . GLY A 1 88 ? 13.487 19.365 -6.818 1.00 74.69 88 GLY A O 1
ATOM 632 N N . GLU A 1 89 ? 11.507 18.957 -7.785 1.00 71.69 89 GLU A N 1
ATOM 633 C CA . GLU A 1 89 ? 11.136 20.372 -7.895 1.00 71.69 89 GLU A CA 1
ATOM 634 C C . GLU A 1 89 ? 10.884 21.007 -6.517 1.00 71.69 89 GLU A C 1
ATOM 636 O O . GLU A 1 89 ? 11.343 22.121 -6.263 1.00 71.69 89 GLU A O 1
ATOM 641 N N . HIS A 1 90 ? 10.256 20.283 -5.583 1.00 62.59 90 HIS A N 1
ATOM 642 C CA . HIS A 1 90 ? 10.031 20.766 -4.215 1.00 62.59 90 HIS A CA 1
ATOM 643 C C . HIS A 1 90 ? 11.340 21.023 -3.451 1.00 62.59 90 HIS A C 1
ATOM 645 O O . HIS A 1 90 ? 11.462 22.042 -2.766 1.00 62.59 90 HIS A O 1
ATOM 651 N N . GLU A 1 91 ? 12.336 20.142 -3.580 1.00 63.97 91 GLU A N 1
ATOM 652 C CA . GLU A 1 91 ? 13.643 20.327 -2.930 1.00 63.97 91 GLU A CA 1
ATOM 653 C C . GLU A 1 91 ? 14.447 21.477 -3.552 1.00 63.97 91 GLU A C 1
ATOM 655 O O . GLU A 1 91 ? 15.114 22.234 -2.839 1.00 63.97 91 GLU A O 1
ATOM 660 N N . ARG A 1 92 ? 14.349 21.661 -4.875 1.00 60.81 92 ARG A N 1
ATOM 661 C CA . ARG A 1 92 ? 15.004 22.770 -5.586 1.00 60.81 92 ARG A CA 1
ATOM 662 C C . ARG A 1 92 ? 14.411 24.124 -5.207 1.00 60.81 92 ARG A C 1
ATOM 664 O O . ARG A 1 92 ? 15.169 25.050 -4.923 1.00 60.81 92 ARG A O 1
ATOM 671 N N . VAL A 1 93 ? 13.085 24.228 -5.111 1.00 60.38 93 VAL A N 1
ATOM 672 C CA . VAL A 1 93 ? 12.393 25.453 -4.672 1.00 60.38 93 VAL A CA 1
ATOM 673 C C . VAL A 1 93 ? 12.692 25.770 -3.197 1.00 60.38 93 VAL A C 1
ATOM 675 O O . VAL A 1 93 ? 12.981 26.918 -2.861 1.00 60.38 93 VAL A O 1
ATOM 678 N N . ALA A 1 94 ? 12.716 24.763 -2.316 1.00 62.47 94 ALA A N 1
ATOM 679 C CA . ALA A 1 94 ? 13.049 24.938 -0.896 1.00 62.47 94 ALA A CA 1
ATOM 680 C C . ALA A 1 94 ? 14.526 25.308 -0.640 1.00 62.47 94 ALA A C 1
ATOM 682 O O . ALA A 1 94 ? 14.858 25.871 0.408 1.00 62.47 94 ALA A O 1
ATOM 683 N N . THR A 1 95 ? 15.418 24.973 -1.574 1.00 60.16 95 THR A N 1
ATOM 684 C CA . THR A 1 95 ? 16.843 25.334 -1.518 1.00 60.16 95 THR A CA 1
ATOM 685 C C . THR A 1 95 ? 17.082 26.737 -2.078 1.00 60.16 95 THR A C 1
ATOM 687 O O . THR A 1 95 ? 17.836 27.496 -1.479 1.00 60.16 95 THR A O 1
ATOM 690 N N . ALA A 1 96 ? 16.390 27.124 -3.156 1.00 61.88 96 ALA A N 1
ATOM 691 C CA . ALA A 1 96 ? 16.492 28.456 -3.760 1.00 61.88 96 ALA A CA 1
ATOM 692 C C . ALA A 1 96 ? 15.928 29.587 -2.878 1.00 61.88 96 ALA A C 1
ATOM 694 O O . ALA A 1 96 ? 16.444 30.692 -2.920 1.00 61.88 96 ALA A O 1
ATOM 695 N N . GLY A 1 97 ? 14.909 29.320 -2.051 1.00 55.44 97 GLY A N 1
ATOM 696 C CA . GLY A 1 97 ? 14.371 30.302 -1.093 1.00 55.44 97 GLY A CA 1
ATOM 697 C C . 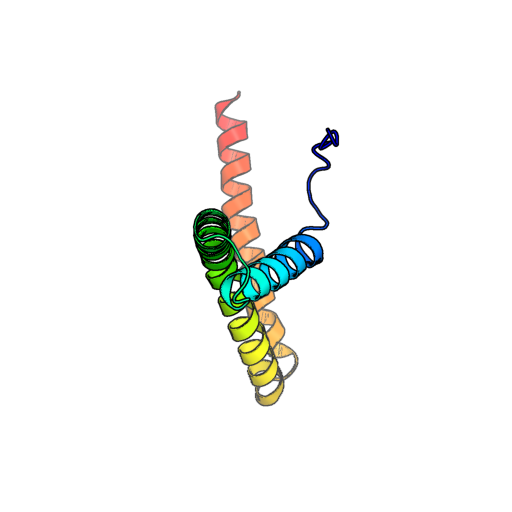GLY A 1 97 ? 15.199 30.486 0.187 1.00 55.44 97 GLY A C 1
ATOM 698 O O . GLY A 1 97 ? 14.798 31.247 1.064 1.00 55.44 97 GLY A O 1
ATOM 699 N N . ARG A 1 98 ? 16.311 29.752 0.335 1.00 57.91 98 ARG A N 1
ATOM 700 C CA . ARG A 1 98 ? 17.215 29.821 1.495 1.00 57.91 98 ARG A CA 1
ATOM 701 C C . ARG A 1 98 ? 18.520 30.580 1.217 1.00 57.91 98 ARG A C 1
ATOM 703 O O . ARG A 1 98 ? 19.325 30.700 2.140 1.00 57.91 98 ARG A O 1
ATOM 710 N N . VAL A 1 99 ? 18.722 31.046 -0.018 1.00 50.78 99 VAL A N 1
ATOM 711 C CA . VAL A 1 99 ? 19.869 31.849 -0.482 1.00 50.78 99 VAL A CA 1
ATOM 712 C C . VAL A 1 99 ? 19.397 33.274 -0.730 1.00 50.78 99 VAL A C 1
ATOM 714 O O . VAL A 1 99 ? 20.154 34.200 -0.373 1.00 50.78 99 VAL A O 1
#

Secondary structure (DSSP, 8-state):
-----------HHHHHHHHHHHHHHHHH-TTS-HHHHHHHHHHHHHHHHHHHHHHHHHHHHHHHHHHHGGGGGHHHHHHHHHHHHHHHHHHHHHHHTT-

Foldseek 3Di:
DDDDDPPVPPVCVPVLVVLLVVLVCLCVDPPHDPVSVVVSVVSNVVCVVVVVVVVVVVVQLVVCCVPVNPVSVVVVVVVVVVVCVVVVVVVVVVVVVVD

Radius of gyration: 19.85 Å; chains: 1; bounding box: 36×44×53 Å

Sequence (99 aa):
RLIQRPGVPNTVMTGNVTQAILDMVDIVSAGTADSVRAAARARFGKMMPAIVAFAIGAVAGALGFRHIGFWALLAPACALAWLAAVTGEHERVATAGRV